Protein AF-A0A2N5V2L3-F1 (afdb_monomer_lite)

Secondary structure (DSSP, 8-state):
--S-----HHHHHHHHHTT------HHHHHHHHHHHHT-TTSEEEHHHHHHHH-HHHHHHHHHTTSSEEE-SSGGGGG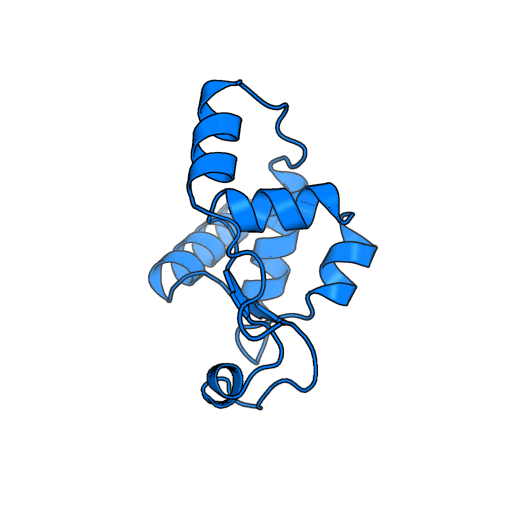SSSPPSS-EEE-SSHHHHHHHHHHHHHH--

Foldseek 3Di:
DPDDDDPPLVVLVVCVVVVPDQLDDLVLLLVVLVCQLPDPQQKAAPVVSCVVRNPVNSVNCCSVLLKPKDAPDPVQVVGVVRDPGIIIHRPDPVSNVVSVVSNVVPVD

Sequence (108 aa):
MRFRPVQLAYTVIQGNFLGRAKTFGKKEALAVSELLVNSSCGYTSYHRLVEQFGGAVVEEMVQRNFLHLCPVSEFSRDLIPSPSEPVVTAQSEPALRAMEAFVNKFVK

pLDDT: mean 80.71, std 16.0, range [39.19, 94.94]

Organism: NCBI:txid200324

InterPro domains:
  IPR051667 Archaeal ATPase domain-containing protein [PTHR37096] (15-104)

Structure (mmCIF, N/CA/C/O backbone):
data_AF-A0A2N5V2L3-F1
#
_entry.id   AF-A0A2N5V2L3-F1
#
loop_
_atom_site.group_PDB
_atom_site.id
_atom_site.type_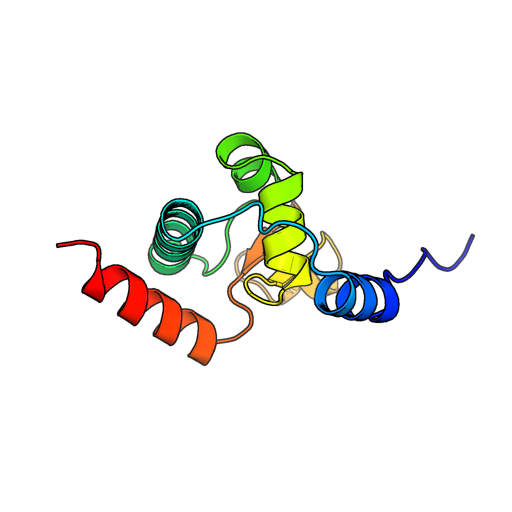symbol
_atom_site.label_atom_id
_atom_site.label_alt_id
_atom_site.label_comp_id
_atom_site.label_asym_id
_atom_site.label_entity_id
_atom_site.label_seq_id
_atom_site.pdbx_PDB_ins_code
_atom_site.Cartn_x
_atom_site.Cartn_y
_atom_site.Cartn_z
_atom_site.occupancy
_atom_site.B_iso_or_equiv
_atom_site.auth_seq_id
_atom_site.auth_comp_id
_atom_site.auth_asym_id
_atom_site.auth_atom_id
_atom_site.pdbx_PDB_model_num
ATOM 1 N N . MET A 1 1 ? -4.181 -16.251 -28.501 1.00 39.19 1 MET A N 1
ATOM 2 C CA . MET A 1 1 ? -5.074 -15.105 -28.209 1.00 39.19 1 MET A CA 1
ATOM 3 C C . MET A 1 1 ? -4.220 -13.856 -28.027 1.00 39.19 1 MET A C 1
ATOM 5 O O . MET A 1 1 ? -3.251 -13.934 -27.286 1.00 39.19 1 MET A O 1
ATOM 9 N N . ARG A 1 2 ? -4.515 -12.753 -28.734 1.00 54.44 2 ARG A N 1
ATOM 10 C CA . ARG A 1 2 ? -3.641 -11.558 -28.818 1.00 54.44 2 ARG A CA 1
ATOM 11 C C . ARG A 1 2 ? -3.962 -10.464 -27.787 1.00 54.44 2 ARG A C 1
ATOM 13 O O . ARG A 1 2 ? -3.201 -9.517 -27.659 1.00 54.44 2 ARG A O 1
ATOM 20 N N . PHE A 1 3 ? -5.044 -10.625 -27.029 1.00 54.38 3 PHE A N 1
ATOM 21 C CA . PHE A 1 3 ? -5.433 -9.724 -25.948 1.00 54.38 3 PHE A CA 1
ATOM 22 C C . PHE A 1 3 ? -5.913 -10.551 -24.754 1.00 54.38 3 PHE A C 1
ATOM 24 O O . PHE A 1 3 ? -6.666 -11.511 -24.928 1.00 54.38 3 PHE A O 1
ATOM 31 N N . ARG A 1 4 ? -5.429 -10.207 -23.556 1.00 46.28 4 ARG A N 1
ATOM 32 C CA . ARG A 1 4 ? -5.939 -10.739 -22.285 1.00 46.28 4 ARG A CA 1
ATOM 33 C C . ARG A 1 4 ? -7.195 -9.950 -21.899 1.00 46.28 4 ARG A C 1
ATOM 35 O O . ARG A 1 4 ? -7.283 -8.780 -22.273 1.00 46.28 4 ARG A O 1
ATOM 42 N N . PRO A 1 5 ? -8.154 -10.552 -21.176 1.00 43.28 5 PRO A N 1
ATOM 43 C CA . PRO A 1 5 ? -9.302 -9.817 -20.664 1.00 43.28 5 PRO A CA 1
ATOM 44 C C . PRO A 1 5 ? -8.800 -8.642 -19.822 1.00 43.28 5 PRO A C 1
ATOM 46 O O . PRO A 1 5 ? -8.177 -8.827 -18.779 1.00 43.28 5 PRO A O 1
ATOM 49 N N . VAL A 1 6 ? -9.039 -7.427 -20.310 1.00 53.19 6 VAL A N 1
ATOM 50 C CA . VAL A 1 6 ? -8.898 -6.215 -19.509 1.00 53.19 6 VAL A CA 1
ATOM 51 C C . VAL A 1 6 ? -9.975 -6.329 -18.438 1.00 53.19 6 VAL A C 1
ATOM 53 O O . VAL A 1 6 ? -11.151 -6.472 -18.781 1.00 53.19 6 VAL A O 1
ATOM 56 N N . GLN A 1 7 ? -9.600 -6.325 -17.155 1.00 54.78 7 GLN A N 1
ATOM 57 C CA . GLN A 1 7 ? -10.568 -6.132 -16.076 1.00 54.78 7 GLN A CA 1
ATOM 58 C C . GLN A 1 7 ? -11.150 -4.726 -16.252 1.00 54.78 7 GLN A C 1
ATOM 60 O O . GLN A 1 7 ? -10.602 -3.727 -15.797 1.00 54.78 7 GLN A O 1
ATOM 65 N N . LEU A 1 8 ? -12.216 -4.662 -17.048 1.00 52.03 8 LEU A N 1
ATOM 66 C CA . LEU A 1 8 ? -12.953 -3.461 -17.387 1.00 52.03 8 LEU A CA 1
ATOM 67 C C . LEU A 1 8 ? -13.438 -2.821 -16.090 1.00 52.03 8 LEU A C 1
ATOM 69 O O . LEU A 1 8 ? -14.023 -3.504 -15.250 1.00 52.03 8 LEU A O 1
ATOM 73 N N . ALA A 1 9 ? -13.273 -1.501 -15.985 1.00 52.91 9 ALA A N 1
ATOM 74 C CA . ALA A 1 9 ? -13.799 -0.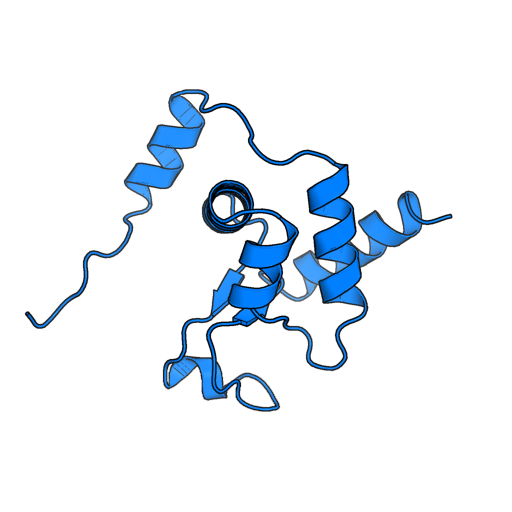631 -14.929 1.00 52.91 9 ALA A CA 1
ATOM 75 C C . ALA A 1 9 ? -15.246 -0.956 -14.489 1.00 52.91 9 ALA A C 1
ATOM 77 O O . ALA A 1 9 ? -15.655 -0.625 -13.380 1.00 52.91 9 ALA A O 1
ATOM 78 N N . TYR A 1 10 ? -16.006 -1.654 -15.334 1.00 46.19 10 TYR A N 1
ATOM 79 C CA . TYR A 1 10 ? -17.312 -2.233 -15.055 1.00 46.19 10 TYR A CA 1
ATOM 80 C C . TYR A 1 10 ? -17.373 -3.117 -13.795 1.00 46.19 10 TYR A C 1
ATOM 82 O O . TYR A 1 10 ? -18.292 -2.950 -12.998 1.00 46.19 10 TYR A O 1
ATOM 90 N N . THR A 1 11 ? -16.411 -4.016 -13.551 1.00 53.44 11 THR A N 1
ATOM 91 C CA . THR A 1 11 ? -16.446 -4.891 -12.356 1.00 53.44 11 THR A CA 1
ATOM 92 C C . THR A 1 11 ? -16.215 -4.107 -11.063 1.00 53.44 11 THR A C 1
ATOM 94 O O . THR A 1 11 ? -16.851 -4.385 -10.045 1.00 53.44 11 THR A O 1
ATOM 97 N N . VAL A 1 12 ? -15.358 -3.084 -11.125 1.00 54.56 12 VAL A N 1
ATOM 98 C CA . VAL A 1 12 ? -15.063 -2.152 -10.026 1.00 54.56 12 VAL A CA 1
ATOM 99 C C . VAL A 1 12 ? -16.281 -1.283 -9.706 1.00 54.56 12 VAL A C 1
ATOM 101 O O . VAL A 1 12 ? -16.689 -1.171 -8.549 1.00 54.56 12 VAL A O 1
ATOM 104 N N . ILE A 1 13 ? -16.907 -0.710 -10.738 1.00 56.09 13 ILE A N 1
ATOM 105 C CA . ILE A 1 13 ? -18.116 0.109 -10.612 1.00 56.09 13 ILE A CA 1
ATOM 106 C C . ILE A 1 13 ? -19.262 -0.727 -10.027 1.00 56.09 13 ILE A C 1
ATOM 108 O O . ILE A 1 13 ? -19.882 -0.328 -9.042 1.00 56.09 13 ILE A O 1
ATOM 112 N N . GLN A 1 14 ? -19.499 -1.922 -10.566 1.00 55.38 14 GLN A N 1
ATOM 113 C CA . GLN A 1 14 ? -20.566 -2.805 -10.107 1.00 55.38 14 GLN A CA 1
ATOM 114 C C . GLN A 1 14 ? -20.344 -3.274 -8.657 1.00 55.38 14 GLN A C 1
ATOM 116 O O . GLN A 1 14 ? -21.296 -3.337 -7.888 1.00 55.38 14 GLN A O 1
ATOM 121 N N . GLY A 1 15 ? -19.102 -3.535 -8.235 1.00 56.78 15 GLY A N 1
ATOM 122 C CA . GLY A 1 15 ? -18.782 -3.870 -6.842 1.00 56.78 15 GLY A CA 1
ATOM 123 C C . GLY A 1 15 ? -19.085 -2.743 -5.846 1.00 56.78 15 GLY A C 1
ATOM 124 O O . GLY A 1 15 ? -19.603 -3.016 -4.761 1.00 56.78 15 GLY A O 1
ATOM 125 N N . ASN A 1 16 ? -18.821 -1.487 -6.229 1.00 56.88 16 ASN A N 1
ATOM 126 C CA . ASN A 1 16 ? -19.155 -0.310 -5.421 1.00 56.88 16 ASN A CA 1
ATOM 127 C C . ASN A 1 16 ? -20.673 -0.077 -5.329 1.00 56.88 16 ASN A C 1
ATOM 129 O O . ASN A 1 16 ? -21.162 0.263 -4.255 1.00 56.88 16 ASN A O 1
ATOM 133 N N . PHE A 1 17 ? -21.422 -0.305 -6.415 1.00 54.00 17 PHE A N 1
ATOM 134 C CA . PHE A 1 17 ? -22.886 -0.174 -6.428 1.00 54.00 17 PHE A CA 1
ATOM 135 C C . PHE A 1 17 ? -23.615 -1.327 -5.722 1.00 54.00 17 PHE A C 1
ATOM 137 O O . PHE A 1 17 ? -24.667 -1.109 -5.130 1.00 54.00 17 PHE A O 1
ATOM 144 N N . LEU A 1 18 ? -23.064 -2.544 -5.756 1.00 59.16 18 LEU A N 1
ATOM 145 C CA . LEU A 1 18 ? -23.665 -3.731 -5.132 1.00 59.16 18 LEU A CA 1
ATOM 146 C C . LEU A 1 18 ? -23.326 -3.885 -3.641 1.00 59.16 18 LEU A C 1
ATOM 148 O O . LEU A 1 18 ? -23.746 -4.863 -3.027 1.00 59.16 18 LEU A O 1
ATOM 152 N N . GLY A 1 19 ? -22.556 -2.961 -3.055 1.00 53.81 19 GLY A N 1
ATOM 153 C CA . GLY A 1 19 ? -22.241 -2.985 -1.626 1.00 53.81 19 GLY A CA 1
ATOM 154 C C . GLY A 1 19 ? -21.455 -4.225 -1.194 1.00 53.81 19 GLY A C 1
ATOM 155 O O . GLY A 1 19 ? -21.692 -4.742 -0.103 1.00 53.81 19 GLY A O 1
ATOM 156 N N . ARG A 1 20 ? -20.533 -4.729 -2.036 1.00 59.41 20 ARG A N 1
ATOM 157 C CA . ARG A 1 20 ? -19.665 -5.851 -1.637 1.00 59.41 20 ARG A CA 1
ATOM 158 C C . ARG A 1 20 ? -18.985 -5.520 -0.308 1.00 59.41 20 ARG A C 1
ATOM 160 O O . ARG A 1 20 ? -18.442 -4.423 -0.145 1.00 59.41 20 ARG A O 1
ATOM 167 N N . ALA A 1 21 ? -19.039 -6.472 0.625 1.00 59.00 21 ALA A N 1
ATOM 168 C CA . ALA A 1 21 ? -18.449 -6.322 1.945 1.00 59.00 21 ALA A CA 1
ATOM 169 C C . ALA A 1 21 ? -16.975 -5.930 1.810 1.00 59.00 21 ALA A C 1
ATOM 171 O O . ALA A 1 21 ? -16.224 -6.560 1.065 1.00 59.00 21 ALA A O 1
ATOM 172 N N . LYS A 1 22 ? -16.587 -4.869 2.519 1.00 67.12 22 LYS A N 1
ATOM 173 C CA . LYS A 1 22 ? -15.201 -4.422 2.567 1.00 67.12 22 LYS A CA 1
ATOM 174 C C . LYS A 1 22 ? -14.385 -5.482 3.306 1.00 67.12 22 LYS A C 1
ATOM 176 O O . LYS A 1 22 ? -14.641 -5.728 4.482 1.00 67.12 22 LYS A O 1
ATOM 181 N N . THR A 1 23 ? -13.445 -6.119 2.622 1.00 76.69 23 THR A N 1
ATOM 182 C CA . THR A 1 23 ? -12.598 -7.186 3.174 1.00 76.69 23 THR A CA 1
ATOM 183 C C . THR A 1 23 ? -11.411 -6.632 3.956 1.00 76.69 23 THR A C 1
ATOM 185 O O . THR A 1 23 ? -10.884 -7.328 4.817 1.00 76.69 23 THR A O 1
ATOM 188 N N . PHE A 1 24 ? -11.036 -5.367 3.726 1.00 83.06 24 PHE A N 1
ATOM 189 C CA . PHE A 1 24 ? -9.944 -4.708 4.443 1.00 83.06 24 PHE A CA 1
ATOM 190 C C . PHE A 1 24 ? -10.401 -3.501 5.269 1.00 83.06 24 PHE A C 1
ATOM 192 O O . PHE A 1 24 ? -11.206 -2.664 4.847 1.00 83.06 24 PHE A O 1
ATOM 199 N N . GLY A 1 25 ? -9.863 -3.386 6.475 1.00 87.25 25 GLY A N 1
ATOM 200 C CA . GLY A 1 25 ? -10.158 -2.329 7.423 1.00 87.25 25 GLY A CA 1
ATOM 201 C C . GLY A 1 25 ? -9.018 -1.327 7.563 1.00 87.25 25 GLY A C 1
ATOM 202 O O . GLY A 1 25 ? -8.146 -1.168 6.709 1.00 87.25 25 GLY A O 1
ATOM 203 N N . LYS A 1 26 ? -9.051 -0.603 8.683 1.00 89.12 26 LYS A N 1
ATOM 204 C CA . LYS A 1 26 ? -8.012 0.368 9.039 1.00 89.12 26 LYS A CA 1
ATOM 205 C C . LYS A 1 26 ? -6.656 -0.306 9.277 1.00 89.12 26 LYS A C 1
ATOM 207 O O . LYS A 1 26 ? -5.639 0.298 8.964 1.00 89.12 26 LYS A O 1
ATOM 212 N N . LYS A 1 27 ? -6.644 -1.515 9.852 1.00 91.38 27 LYS A N 1
ATOM 213 C CA . LYS A 1 27 ? -5.412 -2.214 10.249 1.00 91.38 27 LYS A CA 1
ATOM 214 C C . LYS A 1 27 ? -4.577 -2.595 9.030 1.00 91.38 27 LYS A C 1
ATOM 216 O O . LYS A 1 27 ? -3.398 -2.274 8.980 1.00 91.38 27 LYS A O 1
ATOM 221 N N . GLU A 1 28 ? -5.213 -3.206 8.039 1.00 92.25 28 GLU A N 1
ATOM 222 C CA . GLU A 1 28 ? -4.586 -3.628 6.788 1.00 92.25 28 GLU A CA 1
ATOM 223 C C . GLU A 1 28 ? -4.119 -2.406 5.995 1.00 92.25 28 GLU A C 1
ATOM 225 O O . GLU A 1 28 ? -2.979 -2.361 5.547 1.00 92.25 28 GLU A O 1
ATOM 230 N N . ALA A 1 29 ? -4.966 -1.373 5.890 1.00 91.75 29 ALA A N 1
ATOM 231 C CA . ALA A 1 29 ? -4.596 -0.123 5.228 1.00 91.75 29 ALA A CA 1
ATOM 232 C C . ALA A 1 29 ? -3.368 0.530 5.877 1.00 91.75 29 ALA A C 1
ATOM 234 O O . ALA A 1 29 ? -2.467 0.958 5.166 1.00 91.75 29 ALA A O 1
ATOM 235 N N . LEU A 1 30 ? -3.311 0.573 7.213 1.00 94.25 30 LEU A N 1
ATOM 236 C CA . LEU A 1 30 ? -2.183 1.153 7.941 1.00 94.25 30 LEU A CA 1
ATOM 237 C C . LEU A 1 30 ? -0.901 0.351 7.719 1.00 94.25 30 LEU A C 1
ATOM 239 O O . LEU A 1 30 ? 0.119 0.941 7.384 1.00 94.25 30 LEU A O 1
ATOM 243 N N . ALA A 1 31 ? -0.972 -0.974 7.842 1.00 93.94 31 ALA A N 1
ATOM 244 C CA . ALA A 1 31 ? 0.186 -1.843 7.668 1.00 93.94 31 ALA A CA 1
ATOM 245 C C . ALA A 1 31 ? 0.746 -1.779 6.237 1.00 93.94 31 ALA A C 1
ATOM 247 O O . ALA A 1 31 ? 1.956 -1.695 6.044 1.00 93.94 31 ALA A O 1
ATOM 248 N N . VAL A 1 32 ? -0.121 -1.767 5.219 1.00 93.62 32 VAL A N 1
ATOM 249 C CA . VAL A 1 32 ? 0.319 -1.625 3.823 1.00 93.62 32 VAL A CA 1
ATOM 250 C C . VAL A 1 32 ? 0.901 -0.233 3.557 1.00 93.62 32 VAL A C 1
ATOM 252 O O . VAL A 1 32 ? 1.929 -0.126 2.891 1.00 93.62 32 VAL A O 1
ATOM 255 N N . SER A 1 33 ? 0.285 0.830 4.086 1.00 93.88 33 SER A N 1
ATOM 256 C CA . SER A 1 33 ? 0.838 2.185 3.987 1.00 93.88 33 SER A CA 1
ATOM 257 C C . SER A 1 33 ? 2.218 2.282 4.631 1.00 93.88 33 SER A C 1
ATOM 259 O O . SER A 1 33 ? 3.127 2.827 4.020 1.00 93.88 33 SER A O 1
ATOM 261 N N . GLU A 1 34 ? 2.401 1.709 5.817 1.00 94.50 34 GLU A N 1
ATOM 262 C CA . GLU A 1 34 ? 3.690 1.677 6.508 1.00 94.50 34 GLU A CA 1
ATOM 263 C C . GLU A 1 34 ? 4.759 0.931 5.696 1.00 94.50 34 GLU A C 1
ATOM 265 O O . GLU A 1 34 ? 5.879 1.422 5.557 1.00 94.50 34 GLU A O 1
ATOM 270 N N . LEU A 1 35 ? 4.412 -0.210 5.089 1.00 94.19 35 LEU A N 1
ATOM 271 C CA . LEU A 1 35 ? 5.321 -0.955 4.211 1.00 94.19 35 LEU A CA 1
ATOM 272 C C . LEU A 1 35 ? 5.770 -0.137 2.995 1.00 94.19 35 LEU A C 1
ATOM 274 O O . LEU A 1 35 ? 6.938 -0.200 2.621 1.00 94.19 35 LEU A O 1
ATOM 278 N N . LEU A 1 36 ? 4.855 0.604 2.365 1.00 93.31 36 LEU A N 1
ATOM 279 C CA . LEU A 1 36 ? 5.173 1.418 1.191 1.00 93.31 36 LEU A CA 1
ATOM 280 C C . LEU A 1 36 ? 5.982 2.664 1.552 1.00 93.31 36 LEU A C 1
ATOM 282 O O . LEU A 1 36 ? 6.948 2.969 0.862 1.00 93.31 36 LEU A O 1
ATOM 286 N N . VAL A 1 37 ? 5.621 3.346 2.640 1.00 93.75 37 VAL A N 1
ATOM 287 C CA . VAL A 1 37 ? 6.330 4.537 3.135 1.00 93.75 37 VAL A CA 1
ATOM 288 C C . VAL A 1 37 ? 7.767 4.204 3.529 1.00 93.75 37 VAL A C 1
ATOM 290 O O . VAL A 1 37 ? 8.683 4.960 3.223 1.00 93.75 37 VAL A O 1
ATOM 293 N N . ASN A 1 38 ? 7.977 3.051 4.165 1.00 92.44 38 ASN A N 1
ATOM 294 C CA . ASN A 1 38 ? 9.303 2.608 4.589 1.00 92.44 38 ASN A CA 1
ATOM 295 C C . ASN A 1 38 ? 10.075 1.854 3.492 1.00 92.44 38 ASN A C 1
ATOM 297 O O . ASN A 1 38 ? 11.202 1.413 3.728 1.00 92.44 38 ASN A O 1
ATOM 301 N N . SER A 1 39 ? 9.496 1.672 2.300 1.00 90.38 39 SER A N 1
ATOM 302 C CA . SER A 1 39 ? 10.186 1.010 1.195 1.00 90.38 39 SER A CA 1
ATOM 303 C C . SER A 1 39 ? 11.213 1.945 0.569 1.00 90.38 39 SER A C 1
ATOM 305 O O . SER A 1 39 ? 10.875 2.999 0.035 1.00 90.38 39 SER A O 1
ATOM 307 N N . SER A 1 40 ? 12.476 1.519 0.547 1.00 84.44 40 SER A N 1
ATOM 308 C CA . SER A 1 40 ? 13.571 2.280 -0.064 1.00 84.44 40 SER A CA 1
ATOM 309 C C . SER A 1 40 ? 13.409 2.489 -1.573 1.00 84.44 40 SER A C 1
ATOM 311 O O . SER A 1 40 ? 13.959 3.443 -2.113 1.00 84.44 40 SER A O 1
ATOM 313 N N . CYS A 1 41 ? 12.667 1.610 -2.252 1.00 82.94 41 CYS A N 1
ATOM 314 C CA . CYS A 1 41 ? 12.478 1.643 -3.705 1.00 82.94 41 CYS A CA 1
ATOM 315 C C . CYS A 1 41 ? 11.095 2.186 -4.116 1.00 82.94 41 CYS A C 1
ATOM 317 O O . CYS A 1 41 ? 10.776 2.219 -5.300 1.00 82.94 41 CYS A O 1
ATOM 319 N N . GLY A 1 42 ? 10.241 2.574 -3.157 1.00 87.12 42 GLY A N 1
ATOM 320 C CA . GLY A 1 42 ? 8.891 3.094 -3.429 1.00 87.12 42 GLY A CA 1
ATOM 321 C C . GLY A 1 42 ? 7.865 2.049 -3.897 1.00 87.12 42 GLY A C 1
ATOM 322 O O . GLY A 1 42 ? 6.734 2.396 -4.244 1.00 87.12 42 GLY A O 1
ATOM 323 N N . TYR A 1 43 ? 8.232 0.766 -3.893 1.00 90.88 43 TYR A N 1
ATOM 324 C CA . TYR A 1 43 ? 7.349 -0.355 -4.217 1.00 90.88 43 TYR A CA 1
ATOM 325 C C . TYR A 1 43 ? 7.581 -1.546 -3.283 1.00 90.88 43 TYR A C 1
ATOM 327 O O . TYR A 1 43 ? 8.593 -1.629 -2.587 1.00 90.88 43 TYR A O 1
ATOM 335 N N . THR A 1 44 ? 6.644 -2.491 -3.269 1.00 92.75 44 THR A N 1
ATOM 336 C CA . THR A 1 44 ? 6.761 -3.762 -2.539 1.00 92.75 44 THR A CA 1
ATOM 337 C C . THR A 1 44 ? 6.269 -4.932 -3.386 1.00 92.75 44 THR A C 1
ATOM 339 O O . THR A 1 44 ? 5.539 -4.740 -4.352 1.00 92.75 44 THR A O 1
ATOM 342 N N . SER A 1 45 ? 6.654 -6.154 -3.033 1.00 92.25 45 SER A N 1
ATOM 343 C CA . SER A 1 45 ? 6.235 -7.368 -3.740 1.00 92.25 45 SER A CA 1
ATOM 344 C C . SER A 1 45 ? 4.730 -7.612 -3.608 1.00 92.25 45 SER A C 1
ATOM 346 O O . SER A 1 45 ? 4.196 -7.642 -2.495 1.00 92.25 45 SER A O 1
ATOM 348 N N . TYR A 1 46 ? 4.045 -7.846 -4.731 1.00 92.56 46 TYR A N 1
ATOM 349 C CA . TYR A 1 46 ? 2.635 -8.245 -4.720 1.00 92.56 46 TYR A CA 1
ATOM 350 C C . TYR A 1 46 ? 2.447 -9.596 -4.022 1.00 92.56 46 TYR A C 1
ATOM 352 O O . TYR A 1 46 ? 1.547 -9.744 -3.197 1.00 92.56 46 TYR A O 1
ATOM 360 N N . HIS A 1 47 ? 3.321 -10.565 -4.306 1.00 92.12 47 HIS A N 1
ATOM 361 C CA . HIS A 1 47 ? 3.238 -11.906 -3.727 1.00 92.12 47 HIS A CA 1
ATOM 362 C C . HIS A 1 47 ? 3.356 -11.868 -2.204 1.00 92.12 47 HIS A C 1
ATOM 364 O O . HIS A 1 47 ? 2.512 -12.431 -1.511 1.00 92.12 47 HIS A O 1
ATOM 370 N N . ARG A 1 48 ? 4.321 -11.105 -1.682 1.00 92.94 48 ARG A N 1
ATOM 371 C CA . ARG A 1 48 ? 4.494 -10.923 -0.236 1.00 92.94 48 ARG A CA 1
ATOM 372 C C . ARG A 1 48 ? 3.270 -10.286 0.426 1.00 92.94 48 ARG A C 1
ATOM 374 O O . ARG A 1 48 ? 2.878 -10.697 1.515 1.00 92.94 48 ARG A O 1
ATOM 381 N N . LEU A 1 49 ? 2.649 -9.295 -0.221 1.00 93.12 49 LEU A N 1
ATOM 382 C CA . LEU A 1 49 ? 1.414 -8.690 0.285 1.00 93.12 49 LEU A CA 1
ATOM 383 C C . LEU A 1 49 ? 0.258 -9.696 0.313 1.00 93.12 49 LEU A C 1
ATOM 385 O O . LEU A 1 49 ? -0.497 -9.730 1.283 1.00 93.12 49 LEU A O 1
ATOM 389 N N . VAL A 1 50 ? 0.119 -10.521 -0.726 1.00 93.31 50 VAL A N 1
ATOM 390 C CA . VAL A 1 50 ? -0.923 -11.554 -0.799 1.00 93.31 50 VAL A CA 1
ATOM 391 C C . VAL A 1 50 ? -0.731 -12.620 0.277 1.00 93.31 50 VAL A C 1
ATOM 393 O O . VAL A 1 50 ? -1.713 -13.019 0.899 1.00 93.31 50 VAL A O 1
ATOM 396 N N . GLU A 1 51 ? 0.503 -13.049 0.541 1.00 93.62 51 GLU A N 1
ATOM 397 C CA . GLU A 1 51 ? 0.808 -13.984 1.631 1.00 93.62 51 GLU A CA 1
ATOM 398 C C . GLU A 1 51 ? 0.475 -13.395 3.007 1.00 93.62 51 GLU A C 1
ATOM 400 O O . GLU A 1 51 ? -0.043 -14.097 3.872 1.00 93.62 51 GLU A O 1
ATOM 405 N N . GLN A 1 52 ? 0.738 -12.100 3.206 1.00 94.00 52 GLN A N 1
ATOM 406 C CA . GLN A 1 52 ? 0.552 -11.441 4.498 1.00 94.00 52 GLN A CA 1
ATOM 407 C C . GLN A 1 52 ? -0.907 -11.060 4.793 1.00 94.00 52 GLN A C 1
ATOM 409 O O . GLN A 1 52 ? -1.357 -11.200 5.930 1.00 94.00 52 GLN A O 1
ATOM 414 N N . PHE A 1 53 ? -1.639 -10.547 3.802 1.00 91.75 53 PHE A N 1
ATOM 415 C CA . PHE A 1 53 ? -2.981 -9.975 3.992 1.00 91.75 53 PHE A CA 1
ATOM 416 C C . PHE A 1 53 ? -4.099 -10.791 3.330 1.00 91.75 53 PHE A C 1
ATOM 418 O O . PHE A 1 53 ? -5.275 -10.557 3.602 1.00 91.75 53 PHE A O 1
ATOM 425 N N . GLY A 1 54 ? -3.750 -11.761 2.484 1.00 92.94 54 GLY A N 1
ATOM 426 C CA . GLY A 1 54 ? -4.687 -12.556 1.699 1.00 92.94 54 GLY A CA 1
ATOM 427 C C . GLY A 1 54 ? -5.019 -11.923 0.345 1.00 92.94 54 GLY A C 1
ATOM 428 O O . GLY A 1 54 ? -5.158 -10.707 0.207 1.00 92.94 54 GLY A O 1
ATOM 429 N N . GLY A 1 55 ? -5.198 -12.770 -0.674 1.00 88.94 55 GLY A N 1
ATOM 430 C CA . GLY A 1 55 ? -5.432 -12.329 -2.056 1.00 88.94 55 GLY A CA 1
ATOM 431 C C . GLY A 1 55 ? -6.659 -11.432 -2.214 1.00 88.94 55 GLY A C 1
ATOM 432 O O . GLY A 1 55 ? -6.566 -10.382 -2.839 1.00 88.94 55 GLY A O 1
ATOM 433 N N . ALA A 1 56 ? -7.778 -11.784 -1.571 1.00 88.62 56 ALA A N 1
ATOM 434 C CA . ALA A 1 56 ? -9.017 -11.008 -1.654 1.00 88.62 56 ALA A CA 1
ATOM 435 C C . ALA A 1 56 ? -8.857 -9.565 -1.138 1.00 88.62 56 ALA A C 1
ATOM 437 O O . ALA A 1 56 ? -9.378 -8.633 -1.749 1.00 88.62 56 ALA A O 1
ATOM 438 N N . VAL A 1 57 ? -8.093 -9.379 -0.055 1.00 90.25 57 VAL A N 1
ATOM 439 C CA . VAL A 1 57 ? -7.810 -8.064 0.539 1.00 90.25 57 VAL A CA 1
ATOM 440 C C . VAL A 1 57 ? -6.973 -7.212 -0.406 1.00 90.25 57 VAL A C 1
ATOM 442 O O . VAL A 1 57 ? -7.331 -6.070 -0.697 1.00 90.25 57 VAL A O 1
ATOM 445 N N . VAL A 1 58 ? -5.872 -7.769 -0.914 1.00 90.62 58 VAL A N 1
ATOM 446 C CA . VAL A 1 58 ? -4.956 -7.039 -1.798 1.00 90.62 58 VAL A CA 1
ATOM 447 C C . VAL A 1 58 ? -5.631 -6.716 -3.132 1.00 90.62 58 VAL A C 1
ATOM 449 O O . VAL A 1 58 ? -5.516 -5.595 -3.624 1.00 90.62 58 VAL A O 1
ATOM 452 N N . GLU A 1 59 ? -6.386 -7.657 -3.701 1.00 89.81 59 GLU A N 1
ATOM 453 C CA . GLU A 1 59 ? -7.167 -7.418 -4.916 1.00 89.81 59 GLU A CA 1
ATOM 454 C C . GLU A 1 59 ? -8.213 -6.321 -4.716 1.00 89.81 59 GLU A C 1
ATOM 456 O O . GLU A 1 59 ? -8.344 -5.451 -5.575 1.00 89.81 59 GLU A O 1
ATOM 461 N N . GLU A 1 60 ? -8.922 -6.304 -3.583 1.00 88.31 60 GLU A N 1
ATOM 462 C CA . GLU A 1 60 ? -9.869 -5.231 -3.282 1.00 88.31 60 GLU A CA 1
ATOM 463 C C . GLU A 1 60 ? -9.158 -3.877 -3.148 1.00 88.31 60 GLU A C 1
ATOM 465 O O . GLU A 1 60 ? -9.648 -2.873 -3.666 1.00 88.31 60 GLU A O 1
ATOM 470 N N . MET A 1 61 ? -7.998 -3.827 -2.489 1.00 90.56 61 MET A N 1
ATOM 471 C CA . MET A 1 61 ? -7.204 -2.600 -2.371 1.00 90.56 61 MET A CA 1
ATOM 472 C C . MET A 1 61 ? -6.779 -2.055 -3.741 1.00 90.56 61 MET A C 1
ATOM 474 O O . MET A 1 61 ? -6.864 -0.847 -3.971 1.00 90.56 61 MET A O 1
ATOM 478 N N . VAL A 1 62 ? -6.374 -2.926 -4.668 1.00 89.50 62 VAL A N 1
ATOM 479 C CA . VAL A 1 62 ? -6.058 -2.538 -6.052 1.00 89.50 62 VAL A CA 1
ATOM 480 C C . VAL A 1 62 ? -7.321 -2.076 -6.788 1.00 89.50 62 VAL A C 1
ATOM 482 O O . VAL A 1 62 ? -7.329 -1.000 -7.379 1.00 89.50 62 VAL A O 1
ATOM 485 N N . GLN A 1 63 ? -8.422 -2.829 -6.699 1.00 85.38 63 GLN A N 1
ATOM 486 C CA . GLN A 1 63 ? -9.698 -2.492 -7.347 1.00 85.38 63 GLN A CA 1
ATOM 487 C C . GLN A 1 63 ? -10.270 -1.153 -6.870 1.00 85.38 63 GLN A C 1
ATOM 489 O O . GLN A 1 63 ? -10.852 -0.409 -7.655 1.00 85.38 63 GLN A O 1
ATOM 494 N N . ARG A 1 64 ? -10.106 -0.829 -5.584 1.00 83.81 64 ARG A N 1
ATOM 495 C CA . ARG A 1 64 ? -10.555 0.440 -4.996 1.00 83.81 64 ARG A CA 1
ATOM 496 C C . ARG A 1 64 ? -9.576 1.591 -5.197 1.00 83.81 64 ARG A C 1
ATOM 498 O O . ARG A 1 64 ? -9.770 2.640 -4.587 1.00 83.81 64 ARG A O 1
ATOM 505 N N . ASN A 1 65 ? -8.550 1.419 -6.027 1.00 87.38 65 ASN A N 1
ATOM 506 C CA . ASN A 1 65 ? -7.528 2.430 -6.276 1.00 87.38 65 ASN A CA 1
ATOM 507 C C . ASN A 1 65 ? -6.756 2.863 -5.016 1.00 87.38 65 ASN A C 1
ATOM 509 O O . ASN A 1 65 ? -6.195 3.953 -4.964 1.00 87.38 65 ASN A O 1
ATOM 513 N N . PHE A 1 66 ? -6.714 2.020 -3.981 1.00 89.69 66 PHE A N 1
ATOM 514 C CA . PHE A 1 66 ? -5.854 2.269 -2.825 1.00 89.69 66 PHE A CA 1
ATOM 515 C C . PHE A 1 66 ? -4.392 1.961 -3.168 1.00 89.69 66 PHE A C 1
ATOM 517 O O . PHE A 1 66 ? -3.484 2.677 -2.752 1.00 89.69 66 PHE A O 1
ATOM 524 N N . LEU A 1 67 ? -4.180 0.917 -3.972 1.00 91.88 67 LEU A N 1
ATOM 525 C CA . LEU A 1 67 ? -2.876 0.460 -4.440 1.00 91.88 67 LEU A CA 1
ATOM 526 C C . LEU A 1 67 ? -2.810 0.474 -5.963 1.00 91.88 67 LEU A C 1
ATOM 528 O O . LEU A 1 67 ? -3.833 0.374 -6.644 1.00 91.88 67 LEU A O 1
ATOM 532 N N . HIS A 1 68 ? -1.596 0.562 -6.497 1.00 91.00 68 HIS A N 1
ATOM 533 C CA . HIS A 1 68 ? -1.340 0.401 -7.919 1.00 91.00 68 HIS A CA 1
ATOM 534 C C . HIS A 1 68 ? -0.495 -0.850 -8.156 1.00 91.00 68 HIS A C 1
ATOM 536 O O . HIS A 1 68 ? 0.622 -0.954 -7.658 1.00 91.00 68 HIS A O 1
ATOM 542 N N . LEU A 1 69 ? -1.056 -1.822 -8.877 1.00 90.50 69 LEU A N 1
ATOM 543 C CA . LEU A 1 69 ? -0.359 -3.050 -9.248 1.00 90.50 69 LEU A CA 1
ATOM 544 C C . LEU A 1 69 ? 0.439 -2.823 -10.534 1.00 90.50 69 LEU A C 1
ATOM 546 O O . LEU A 1 69 ? -0.142 -2.603 -11.596 1.00 90.50 69 LEU A O 1
ATOM 550 N N . CYS A 1 70 ? 1.754 -2.972 -10.439 1.00 87.75 70 CYS A N 1
ATOM 551 C CA . CYS A 1 70 ? 2.686 -2.957 -11.555 1.00 87.75 70 CYS A CA 1
ATOM 552 C C . CYS A 1 70 ? 3.019 -4.409 -11.946 1.00 87.75 70 CYS A C 1
ATOM 554 O O . CYS A 1 70 ? 3.789 -5.075 -11.244 1.00 87.75 70 CYS A O 1
ATOM 556 N N . PRO A 1 71 ? 2.450 -4.949 -13.042 1.00 84.62 71 PRO A N 1
ATOM 557 C CA . PRO A 1 71 ? 2.787 -6.296 -13.503 1.00 84.62 71 PRO A CA 1
ATOM 558 C C . PRO A 1 71 ? 4.241 -6.352 -13.983 1.00 84.62 71 PRO A C 1
ATOM 560 O O . PRO A 1 71 ? 4.796 -5.318 -14.340 1.00 84.62 71 PRO A O 1
ATOM 563 N N . VAL A 1 72 ? 4.836 -7.547 -14.080 1.00 78.00 72 VAL A N 1
ATOM 564 C CA . VAL A 1 72 ? 6.127 -7.739 -14.774 1.00 78.00 72 VAL A CA 1
ATOM 565 C C . VAL A 1 72 ? 5.901 -7.516 -16.264 1.00 78.00 72 VAL A C 1
ATOM 567 O O . VAL A 1 72 ? 5.317 -8.353 -16.951 1.00 78.00 72 VAL A O 1
ATOM 570 N N . SER A 1 73 ? 6.291 -6.352 -16.754 1.00 68.88 73 SER A N 1
ATOM 571 C CA . SER A 1 73 ? 6.135 -5.927 -18.138 1.00 68.88 73 SER A CA 1
ATOM 572 C C . SER A 1 73 ? 7.278 -4.983 -18.497 1.00 68.88 73 SER A C 1
ATOM 574 O O . SER A 1 73 ? 8.024 -4.527 -17.636 1.00 68.88 73 SER A O 1
ATOM 576 N N . GLU A 1 74 ? 7.423 -4.639 -19.771 1.00 61.00 74 GLU A N 1
ATOM 577 C CA . GLU A 1 74 ? 8.403 -3.626 -20.176 1.00 61.00 74 GLU A CA 1
ATOM 578 C C . GLU A 1 74 ? 8.100 -2.247 -19.566 1.00 61.00 74 GLU A C 1
ATOM 580 O O . GLU A 1 74 ? 9.022 -1.467 -19.365 1.00 61.00 74 GLU A O 1
ATOM 585 N N . PHE A 1 75 ? 6.843 -1.986 -19.187 1.00 55.84 75 PHE A N 1
ATOM 586 C CA . PHE A 1 75 ? 6.416 -0.764 -18.491 1.00 55.84 75 PHE A CA 1
ATOM 587 C C . PHE A 1 75 ? 6.912 -0.667 -17.040 1.00 55.84 75 PHE A C 1
ATOM 589 O O . PHE A 1 75 ? 7.021 0.426 -16.502 1.00 55.84 75 PHE A O 1
ATOM 596 N N . SER A 1 76 ? 7.249 -1.784 -16.388 1.00 59.75 76 SER A N 1
ATOM 597 C CA . SER A 1 76 ? 7.803 -1.774 -15.023 1.00 59.75 76 SER A CA 1
ATOM 598 C C . SER A 1 76 ? 9.277 -1.362 -14.997 1.00 59.75 76 SER A C 1
ATOM 600 O O . SER A 1 76 ? 9.837 -1.198 -13.918 1.00 59.75 76 SER A O 1
ATOM 602 N N . ARG A 1 77 ? 9.910 -1.177 -16.167 1.00 61.88 77 ARG A N 1
ATOM 603 C CA . ARG A 1 77 ? 11.299 -0.704 -16.282 1.00 61.88 77 ARG A CA 1
ATOM 604 C C . ARG A 1 77 ? 11.488 0.738 -15.809 1.00 61.88 77 ARG A C 1
ATOM 606 O O . ARG A 1 77 ? 12.619 1.103 -15.511 1.00 61.88 77 ARG A O 1
ATOM 613 N N . ASP A 1 78 ? 10.408 1.512 -15.698 1.00 76.44 78 ASP A N 1
ATOM 614 C CA . ASP A 1 78 ? 10.449 2.876 -15.153 1.00 76.44 78 ASP A CA 1
ATOM 615 C C . ASP A 1 78 ? 10.715 2.891 -13.637 1.00 76.44 78 ASP A C 1
ATOM 617 O O . ASP A 1 78 ? 11.109 3.914 -13.079 1.00 76.44 78 ASP A O 1
ATOM 621 N N . LEU A 1 79 ? 10.529 1.753 -12.957 1.00 81.38 79 LEU A N 1
ATOM 622 C CA . LEU A 1 79 ? 10.896 1.594 -11.555 1.00 81.38 79 LEU A CA 1
ATOM 623 C C . LEU A 1 79 ? 12.391 1.292 -11.427 1.00 81.38 79 LEU A C 1
ATOM 625 O O . LEU A 1 79 ? 12.961 0.525 -12.209 1.00 81.38 79 LEU A O 1
ATOM 629 N N . ILE A 1 80 ? 13.017 1.895 -10.415 1.00 81.88 80 ILE A N 1
ATOM 630 C CA . ILE A 1 80 ? 14.448 1.762 -10.139 1.00 81.88 80 ILE A CA 1
ATOM 631 C C . ILE A 1 80 ? 14.631 1.226 -8.706 1.00 81.88 80 ILE A C 1
ATOM 633 O O . ILE A 1 80 ? 14.260 1.920 -7.759 1.00 81.88 80 ILE A O 1
ATOM 637 N N . PRO A 1 81 ? 15.219 0.024 -8.527 1.00 85.00 81 PRO A N 1
ATOM 638 C CA . PRO A 1 81 ? 15.625 -0.905 -9.583 1.00 85.00 81 PRO A CA 1
ATOM 639 C C . PRO A 1 81 ? 14.412 -1.514 -10.303 1.00 85.00 81 PRO A C 1
ATOM 641 O O . PRO A 1 81 ? 13.304 -1.542 -9.773 1.00 85.00 81 PRO A O 1
ATOM 644 N N . SER A 1 82 ? 14.615 -2.009 -11.524 1.00 84.69 82 SER A N 1
ATOM 645 C CA . SER A 1 82 ? 13.523 -2.640 -12.265 1.00 84.69 82 SER A CA 1
ATOM 646 C C . SER A 1 82 ? 13.130 -3.958 -11.590 1.00 84.69 82 SER A C 1
ATOM 648 O O . SER A 1 82 ? 13.993 -4.819 -11.388 1.00 84.69 82 SER A O 1
ATOM 650 N N . PRO A 1 83 ? 11.852 -4.148 -11.233 1.00 85.81 83 PRO A N 1
ATOM 651 C CA . PRO A 1 83 ? 11.411 -5.337 -10.530 1.00 85.81 83 PRO A CA 1
ATOM 652 C C . PRO A 1 83 ? 11.401 -6.552 -11.466 1.00 85.81 83 PRO A C 1
ATOM 654 O O . PRO A 1 83 ? 10.977 -6.475 -12.619 1.00 85.81 83 PRO A O 1
ATOM 657 N N . SER A 1 84 ? 11.844 -7.699 -10.951 1.00 87.12 84 SER A N 1
ATOM 658 C CA . SER A 1 84 ? 11.773 -8.998 -11.636 1.00 87.12 84 SER A CA 1
ATOM 659 C C . SER A 1 84 ? 10.437 -9.720 -11.426 1.00 87.12 84 SER A C 1
ATOM 661 O O . SER A 1 84 ? 10.175 -10.736 -12.068 1.00 87.12 84 SER A O 1
ATOM 663 N N . GLU A 1 85 ? 9.592 -9.203 -10.536 1.00 89.31 85 GLU A N 1
ATOM 664 C CA . GLU A 1 85 ? 8.310 -9.778 -10.133 1.00 89.31 85 GLU A CA 1
ATOM 665 C C . GLU A 1 85 ? 7.205 -8.707 -10.080 1.00 89.31 85 GLU A C 1
ATOM 667 O O . GLU A 1 85 ? 7.513 -7.514 -10.154 1.00 89.31 85 GLU A O 1
ATOM 672 N N . PRO A 1 86 ? 5.913 -9.082 -10.014 1.00 90.31 86 PRO A N 1
ATOM 673 C CA . PR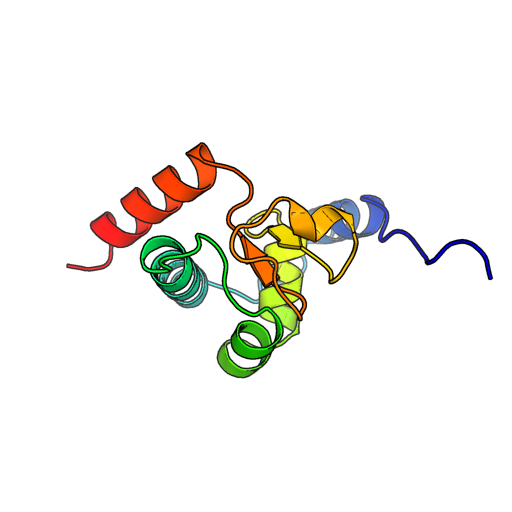O A 1 86 ? 4.843 -8.104 -9.898 1.00 90.31 86 PRO A CA 1
ATOM 674 C C . PRO A 1 86 ? 4.977 -7.349 -8.577 1.00 90.31 86 PRO A C 1
ATOM 676 O O . PRO A 1 86 ? 5.063 -7.953 -7.504 1.00 90.31 86 PRO A O 1
ATOM 679 N N . VAL A 1 87 ? 4.962 -6.025 -8.652 1.00 92.38 87 VAL A N 1
ATOM 680 C CA . VAL A 1 87 ? 5.105 -5.154 -7.484 1.00 92.38 87 VAL A CA 1
ATOM 681 C C . VAL A 1 87 ? 3.910 -4.234 -7.350 1.00 92.38 87 VAL A C 1
ATOM 683 O O . VAL A 1 87 ? 3.131 -4.039 -8.278 1.00 92.38 87 VAL A O 1
ATOM 686 N N . VAL A 1 88 ? 3.759 -3.670 -6.166 1.00 91.81 88 VAL A N 1
ATOM 687 C CA . VAL A 1 88 ? 2.713 -2.724 -5.826 1.00 91.81 88 VAL A CA 1
ATOM 688 C C . VAL A 1 88 ? 3.356 -1.419 -5.389 1.00 91.81 88 VAL A C 1
ATOM 690 O O . VAL A 1 88 ? 4.285 -1.425 -4.582 1.00 91.81 88 VAL A O 1
ATOM 693 N N . THR A 1 89 ? 2.839 -0.310 -5.902 1.00 92.75 89 THR A N 1
ATOM 694 C CA . THR A 1 89 ? 3.220 1.052 -5.523 1.00 92.75 89 THR A CA 1
ATOM 695 C C . THR A 1 89 ? 2.025 1.789 -4.921 1.00 92.75 89 THR A C 1
ATOM 697 O O . THR A 1 89 ? 0.865 1.369 -5.039 1.00 92.75 89 THR A O 1
ATOM 700 N N . ALA A 1 90 ? 2.293 2.952 -4.326 1.00 92.38 90 ALA A N 1
ATOM 701 C CA . ALA A 1 90 ? 1.265 3.980 -4.225 1.00 92.38 90 ALA A CA 1
ATOM 702 C C . ALA A 1 90 ? 0.816 4.406 -5.638 1.00 92.38 90 ALA A C 1
ATOM 704 O O . ALA A 1 90 ? 1.576 4.302 -6.602 1.00 92.38 90 ALA A O 1
ATOM 705 N N . GLN A 1 91 ? -0.417 4.901 -5.774 1.00 88.44 91 GLN A N 1
ATOM 706 C CA . GLN A 1 91 ? -0.927 5.334 -7.083 1.00 88.44 91 GLN A CA 1
ATOM 707 C C . GLN A 1 91 ? -0.189 6.542 -7.664 1.00 88.44 91 GLN A C 1
ATOM 709 O O . GLN A 1 91 ? -0.161 6.731 -8.875 1.00 88.44 91 GLN A O 1
ATOM 714 N N . SER A 1 92 ? 0.343 7.399 -6.798 1.00 88.31 92 SER A N 1
ATOM 715 C CA . SER A 1 92 ? 1.025 8.635 -7.164 1.00 88.31 92 SER A CA 1
ATOM 716 C C . SER A 1 92 ? 1.806 9.177 -5.966 1.00 88.31 92 SER A C 1
ATOM 718 O O . SER A 1 92 ? 1.581 8.752 -4.830 1.00 88.31 92 SER A O 1
ATOM 720 N N . GLU A 1 93 ? 2.681 10.155 -6.203 1.00 89.81 93 GLU A N 1
ATOM 721 C CA . GLU A 1 93 ? 3.401 10.869 -5.139 1.00 89.81 93 GLU A CA 1
ATOM 722 C C . GLU A 1 93 ? 2.432 11.485 -4.099 1.00 89.81 93 GLU A C 1
ATOM 724 O O . GLU A 1 93 ? 2.615 11.230 -2.908 1.00 89.81 93 GLU A O 1
ATOM 729 N N . PRO A 1 94 ? 1.341 12.196 -4.470 1.00 93.00 94 PRO A N 1
ATOM 730 C CA . PRO A 1 94 ? 0.359 12.660 -3.484 1.00 93.00 94 PRO A CA 1
ATOM 731 C C . PRO A 1 94 ? -0.290 11.535 -2.671 1.00 93.00 94 PRO A C 1
ATOM 733 O O . PRO A 1 94 ? -0.545 11.711 -1.480 1.00 93.00 94 PRO A O 1
ATOM 736 N N . ALA A 1 95 ? -0.551 10.378 -3.289 1.00 91.50 95 ALA A N 1
ATOM 737 C CA . ALA A 1 95 ? -1.093 9.227 -2.572 1.00 91.50 95 ALA A CA 1
ATOM 738 C C . ALA A 1 95 ? -0.086 8.693 -1.543 1.00 91.50 95 ALA A C 1
ATOM 740 O O . ALA A 1 95 ? -0.478 8.393 -0.417 1.00 91.50 95 ALA A O 1
ATOM 741 N N . LEU A 1 96 ? 1.205 8.650 -1.887 1.00 92.81 96 LEU A N 1
ATOM 742 C CA . LEU A 1 96 ? 2.266 8.278 -0.952 1.00 92.81 96 LEU A CA 1
ATOM 743 C C . LEU A 1 96 ? 2.351 9.267 0.221 1.00 92.81 96 LEU A C 1
ATOM 745 O O . LEU A 1 96 ? 2.347 8.841 1.371 1.00 92.81 96 LEU A O 1
ATOM 749 N N . ARG A 1 97 ? 2.304 10.582 -0.034 1.00 94.06 97 ARG A N 1
ATOM 750 C CA . ARG A 1 97 ? 2.264 11.604 1.036 1.00 94.06 97 ARG A CA 1
ATOM 751 C C . ARG A 1 97 ? 1.038 11.474 1.938 1.00 94.06 97 ARG A C 1
ATOM 753 O O . ARG A 1 97 ? 1.130 11.665 3.150 1.00 94.06 97 ARG A O 1
ATOM 760 N N . ALA A 1 98 ? -0.115 11.119 1.374 1.00 93.50 98 ALA A N 1
ATOM 761 C CA . ALA A 1 98 ? -1.310 10.835 2.163 1.00 93.50 98 ALA A CA 1
ATOM 762 C C . ALA A 1 98 ? -1.131 9.584 3.042 1.00 93.50 98 ALA A C 1
ATOM 764 O O . ALA A 1 98 ? -1.562 9.589 4.196 1.00 93.50 98 ALA A O 1
ATOM 765 N N . MET A 1 99 ? -0.467 8.542 2.528 1.00 94.25 99 MET A N 1
ATOM 766 C CA . MET A 1 99 ? -0.094 7.354 3.302 1.00 94.25 99 MET A CA 1
ATOM 767 C C . MET A 1 99 ? 0.886 7.697 4.433 1.00 94.25 99 MET A C 1
ATOM 769 O O . MET A 1 99 ? 0.654 7.271 5.559 1.00 94.25 99 MET A O 1
ATOM 773 N N . GLU A 1 100 ? 1.907 8.526 4.190 1.00 94.94 100 GLU A N 1
ATOM 774 C CA . GLU A 1 100 ? 2.832 9.023 5.228 1.00 94.94 100 GLU A CA 1
ATOM 775 C C . GLU A 1 100 ? 2.078 9.743 6.353 1.00 94.94 100 GLU A C 1
ATOM 777 O O . GLU A 1 100 ? 2.232 9.422 7.533 1.00 94.94 100 GLU A O 1
ATOM 782 N N . ALA A 1 101 ? 1.204 10.689 5.998 1.00 94.00 101 ALA A N 1
ATOM 783 C CA . ALA A 1 101 ? 0.385 11.408 6.969 1.00 94.00 101 ALA A CA 1
ATOM 784 C C . ALA A 1 101 ? -0.559 10.468 7.741 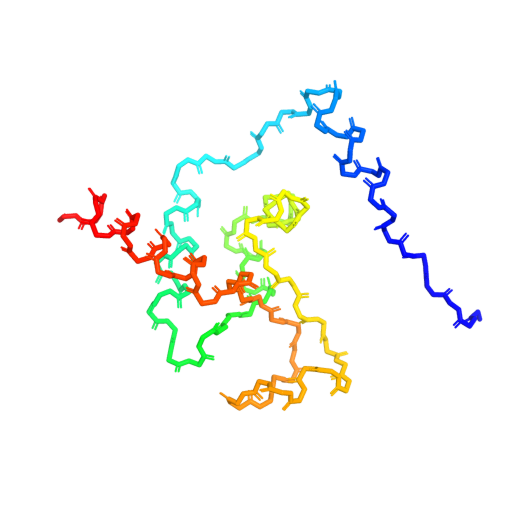1.00 94.00 101 ALA A C 1
ATOM 786 O O . ALA A 1 101 ? -0.792 10.658 8.938 1.00 94.00 101 ALA A O 1
ATOM 787 N N . PHE A 1 102 ? -1.098 9.445 7.072 1.00 92.56 102 PHE A N 1
ATOM 788 C CA . PHE A 1 102 ? -1.940 8.426 7.690 1.00 92.56 102 PHE A CA 1
ATOM 789 C C . PHE A 1 102 ? -1.159 7.576 8.699 1.00 92.56 102 PHE A C 1
ATOM 791 O O . PHE A 1 102 ? -1.635 7.395 9.821 1.00 92.56 102 PHE A O 1
ATOM 798 N N . VAL A 1 103 ? 0.048 7.129 8.344 1.00 93.94 103 VAL A N 1
ATOM 799 C CA . VAL A 1 103 ? 0.956 6.388 9.232 1.00 93.94 103 VAL A CA 1
ATOM 800 C C . VAL A 1 103 ? 1.314 7.238 10.448 1.00 93.94 103 VAL A C 1
ATOM 802 O O . VAL A 1 103 ? 1.012 6.834 11.566 1.00 93.94 103 VAL A O 1
ATOM 805 N N . ASN A 1 104 ? 1.805 8.464 10.255 1.00 93.00 104 ASN A N 1
ATOM 806 C CA . ASN A 1 104 ? 2.198 9.367 11.348 1.00 93.00 104 ASN A CA 1
ATOM 807 C C . ASN A 1 104 ? 1.053 9.699 12.319 1.00 93.00 104 ASN A C 1
ATOM 809 O O . ASN A 1 104 ? 1.274 9.997 13.492 1.00 93.00 104 ASN A O 1
ATOM 813 N N . LYS A 1 105 ? -0.196 9.675 11.843 1.00 92.06 105 LYS A N 1
ATOM 814 C CA . LYS A 1 105 ? -1.371 9.929 12.683 1.00 92.06 105 LYS A CA 1
ATOM 815 C C . LYS A 1 105 ? -1.707 8.756 13.609 1.00 92.06 105 LYS A C 1
ATOM 817 O O . LYS A 1 105 ? -2.338 8.975 14.645 1.00 92.06 105 LYS A O 1
ATOM 822 N N . PHE A 1 106 ? -1.367 7.527 13.223 1.00 85.50 106 PHE A N 1
ATOM 823 C CA . PHE A 1 106 ? -1.844 6.309 13.887 1.00 85.50 106 PHE A CA 1
ATOM 824 C C . PHE A 1 106 ? -0.744 5.384 14.413 1.00 85.50 106 PHE A C 1
ATOM 826 O O . PHE A 1 106 ? -1.052 4.545 15.257 1.00 85.50 106 PHE A O 1
ATOM 833 N N . VAL A 1 107 ? 0.497 5.559 13.970 1.00 73.00 107 VAL A N 1
ATOM 834 C CA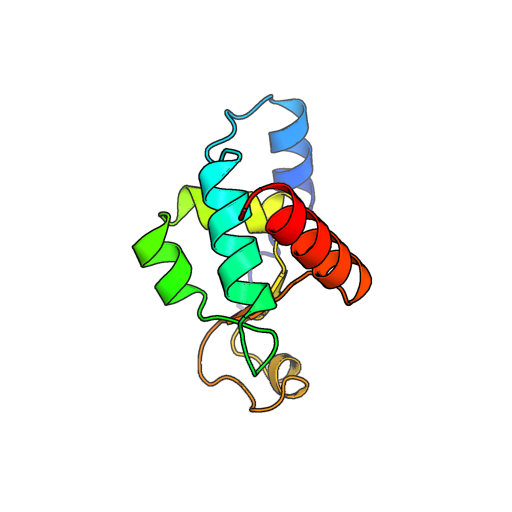 . VAL A 1 107 ? 1.707 4.984 14.557 1.00 73.00 107 VAL A CA 1
ATOM 835 C C . VAL A 1 107 ? 2.291 6.068 15.465 1.00 73.00 107 VAL A C 1
ATOM 837 O O . VAL A 1 107 ? 2.923 7.010 14.997 1.00 73.00 107 VAL A O 1
ATOM 840 N N . LYS A 1 108 ? 1.957 5.999 16.754 1.00 51.91 108 LYS A N 1
ATOM 841 C CA . LYS A 1 108 ? 2.562 6.798 17.826 1.00 51.91 108 LYS A CA 1
ATOM 842 C C . LYS A 1 108 ? 3.384 5.877 18.705 1.00 51.91 108 LYS A C 1
ATOM 844 O O . LYS A 1 108 ? 2.843 4.796 19.030 1.00 51.91 108 LYS A O 1
#

Radius of gyration: 14.56 Å; chains: 1; bounding box: 39×28×47 Å